Protein AF-A0A485JPN2-F1 (afdb_monomer_lite)

Foldseek 3Di:
DDPPPPDDDPDPCVVPPDVVVCCVVCVVVVVVVVVVVVVVVVVVVVD

pLDDT: mean 71.82, std 17.13, range [43.12, 92.62]

Structure (mmCIF, N/CA/C/O backbone):
data_AF-A0A485JPN2-F1
#
_entry.id   AF-A0A485JPN2-F1
#
loop_
_atom_site.group_PDB
_atom_site.id
_atom_site.type_symbol
_atom_site.label_atom_id
_atom_site.label_alt_id
_atom_site.label_comp_id
_atom_site.label_asym_id
_atom_site.label_entity_id
_atom_site.label_seq_id
_atom_site.pdbx_PDB_ins_code
_atom_site.Cartn_x
_atom_site.Cartn_y
_atom_site.Cartn_z
_atom_site.occupancy
_atom_site.B_iso_or_equiv
_atom_site.auth_seq_id
_atom_site.auth_comp_id
_atom_site.auth_asym_id
_atom_site.auth_atom_id
_atom_site.pdbx_PDB_model_num
ATOM 1 N N . MET A 1 1 ? 50.488 -1.247 -6.520 1.00 44.12 1 MET A N 1
ATOM 2 C CA . MET A 1 1 ? 49.733 -1.307 -5.247 1.00 44.12 1 MET A CA 1
ATOM 3 C C . MET A 1 1 ? 48.863 -0.062 -5.188 1.00 44.12 1 MET A C 1
ATOM 5 O O . MET A 1 1 ? 49.416 1.017 -5.152 1.00 44.12 1 MET A O 1
ATOM 9 N N . GLY A 1 2 ? 47.544 -0.077 -5.342 1.00 50.28 2 GLY A N 1
ATOM 10 C CA . GLY A 1 2 ? 46.566 -1.073 -4.912 1.00 50.28 2 GLY A CA 1
ATOM 11 C C . GLY A 1 2 ? 45.583 -0.390 -3.955 1.00 50.28 2 GLY A C 1
ATOM 12 O O . GLY A 1 2 ? 45.502 -0.783 -2.803 1.00 50.28 2 GLY A O 1
ATOM 13 N N . PHE A 1 3 ? 44.901 0.670 -4.408 1.00 49.09 3 PHE A N 1
ATOM 14 C CA . PHE A 1 3 ? 43.831 1.323 -3.648 1.00 49.09 3 PHE A CA 1
ATOM 15 C C . PHE A 1 3 ? 42.490 0.853 -4.216 1.00 49.09 3 PHE A C 1
ATOM 17 O O . PHE A 1 3 ? 41.843 1.508 -5.027 1.00 49.09 3 PHE A O 1
ATOM 24 N N . THR A 1 4 ? 42.115 -0.366 -3.837 1.00 54.88 4 THR A N 1
ATOM 25 C CA . THR A 1 4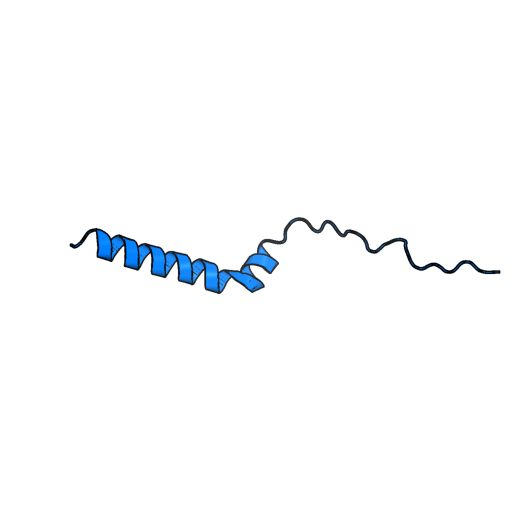 ? 40.780 -0.923 -4.052 1.00 54.88 4 THR A CA 1
ATOM 26 C C . THR A 1 4 ? 39.844 -0.390 -2.970 1.00 54.88 4 THR A C 1
ATOM 28 O O . THR A 1 4 ? 39.409 -1.136 -2.097 1.00 54.88 4 THR A O 1
ATOM 31 N N . THR A 1 5 ? 39.526 0.902 -2.984 1.00 51.38 5 THR A N 1
ATOM 32 C CA . THR A 1 5 ? 38.369 1.394 -2.231 1.00 51.38 5 THR A CA 1
ATOM 33 C C . THR A 1 5 ? 37.156 1.350 -3.147 1.00 51.38 5 THR A C 1
ATOM 35 O O . THR A 1 5 ? 36.931 2.205 -4.001 1.00 51.38 5 THR A O 1
ATOM 38 N N . ARG A 1 6 ? 36.386 0.271 -2.980 1.00 52.41 6 ARG A N 1
ATOM 39 C CA . ARG A 1 6 ? 35.044 0.047 -3.527 1.00 52.41 6 ARG A CA 1
ATOM 40 C C . ARG A 1 6 ? 34.059 1.105 -3.012 1.00 52.41 6 ARG A C 1
ATOM 42 O O . ARG A 1 6 ? 33.173 0.788 -2.230 1.00 52.41 6 ARG A O 1
ATOM 49 N N . VAL A 1 7 ? 34.204 2.356 -3.432 1.00 54.50 7 VAL A N 1
ATOM 50 C CA . VAL A 1 7 ? 33.228 3.414 -3.132 1.00 54.50 7 VAL A CA 1
ATOM 51 C C . VAL A 1 7 ? 32.997 4.257 -4.380 1.00 54.50 7 VAL A C 1
ATOM 53 O O . VAL A 1 7 ? 33.166 5.471 -4.405 1.00 54.50 7 VAL A O 1
ATOM 56 N N . LYS A 1 8 ? 32.662 3.592 -5.482 1.00 43.12 8 LYS A N 1
ATOM 57 C CA . LYS A 1 8 ? 32.114 4.263 -6.655 1.00 43.12 8 LYS A CA 1
ATOM 58 C C . LYS A 1 8 ? 31.112 3.313 -7.284 1.00 43.12 8 LYS A C 1
ATOM 60 O O . LYS A 1 8 ? 31.478 2.209 -7.673 1.00 43.12 8 LYS A O 1
ATOM 65 N N . SER A 1 9 ? 29.863 3.760 -7.314 1.00 49.69 9 SER A N 1
ATOM 66 C CA . SER A 1 9 ? 28.700 3.047 -7.840 1.00 49.69 9 SER A CA 1
ATOM 67 C C . SER A 1 9 ? 27.980 2.098 -6.871 1.00 49.69 9 SER A C 1
ATOM 69 O O . SER A 1 9 ? 27.517 1.040 -7.280 1.00 49.69 9 SER A O 1
ATOM 71 N N . GLU A 1 10 ? 27.666 2.553 -5.654 1.00 45.91 10 GLU A N 1
ATOM 72 C CA . GLU A 1 10 ? 26.231 2.545 -5.329 1.00 45.91 10 GLU A CA 1
ATOM 73 C C . GLU A 1 10 ? 25.593 3.579 -6.261 1.00 45.91 10 GLU A C 1
ATOM 75 O O . GLU A 1 10 ? 25.362 4.734 -5.912 1.00 45.91 10 GLU A O 1
ATOM 80 N N . ALA A 1 11 ? 25.402 3.190 -7.522 1.00 52.03 11 ALA A N 1
ATOM 81 C CA . ALA A 1 11 ? 24.366 3.796 -8.319 1.00 52.03 11 ALA A CA 1
ATOM 82 C C . ALA A 1 11 ? 23.119 3.576 -7.447 1.00 52.03 11 ALA A C 1
ATOM 84 O O . ALA A 1 11 ? 22.638 2.461 -7.323 1.00 52.03 11 ALA A O 1
ATOM 85 N N . SER A 1 12 ? 22.546 4.569 -6.770 1.00 49.53 12 SER A N 1
ATOM 86 C CA . SER A 1 12 ? 21.956 5.740 -7.415 1.00 49.53 12 SER A CA 1
ATOM 87 C C . SER A 1 12 ? 21.454 5.412 -8.826 1.00 49.53 12 SER A C 1
ATOM 89 O O . SER A 1 12 ? 21.466 6.238 -9.732 1.00 49.53 12 SER A O 1
ATOM 91 N N . GLU A 1 13 ? 20.964 4.183 -9.012 1.00 53.47 13 GLU A N 1
ATOM 92 C CA . GLU A 1 13 ? 19.825 3.912 -9.847 1.00 53.47 13 GLU A CA 1
ATOM 93 C C . GLU A 1 13 ? 18.724 4.746 -9.197 1.00 53.47 13 GLU A C 1
ATOM 95 O O . GLU A 1 13 ? 17.978 4.294 -8.330 1.00 53.47 13 GLU A O 1
ATOM 100 N N . LYS A 1 14 ? 18.664 6.028 -9.573 1.00 60.84 14 LYS A N 1
ATOM 101 C CA . LYS A 1 14 ? 17.447 6.824 -9.495 1.00 60.84 14 LYS A CA 1
ATOM 102 C C . LYS A 1 14 ? 16.468 6.157 -10.456 1.00 60.84 14 LYS A C 1
ATOM 104 O O . LYS A 1 14 ? 16.130 6.712 -11.498 1.00 60.84 14 LYS A O 1
ATOM 109 N N . LYS A 1 15 ? 16.088 4.911 -10.159 1.00 64.81 15 LYS A N 1
ATOM 110 C CA . LYS A 1 15 ? 14.992 4.236 -10.816 1.00 64.81 15 LYS A CA 1
ATOM 111 C C . LYS A 1 15 ? 13.827 5.182 -10.571 1.00 64.81 15 LYS A C 1
ATOM 113 O O . LYS A 1 15 ? 13.606 5.541 -9.407 1.00 64.81 15 LYS A O 1
ATOM 118 N N . PRO A 1 16 ? 13.161 5.682 -11.624 1.00 74.69 16 PRO A N 1
ATOM 119 C CA . PRO A 1 16 ? 11.988 6.514 -11.425 1.00 74.69 16 PRO A CA 1
ATOM 120 C C . PRO A 1 16 ? 11.075 5.792 -10.438 1.00 74.69 16 PRO A C 1
ATOM 122 O O . PRO A 1 16 ? 10.998 4.559 -10.473 1.00 74.69 16 PRO A O 1
ATOM 125 N N . PHE A 1 17 ? 10.480 6.550 -9.512 1.00 77.38 17 PHE A N 1
ATOM 126 C CA . PHE A 1 17 ? 9.633 6.004 -8.456 1.00 77.38 17 PHE A CA 1
ATOM 127 C C . PHE A 1 17 ? 8.691 4.968 -9.064 1.00 77.38 17 PHE A C 1
ATOM 129 O O . PHE A 1 17 ? 7.862 5.281 -9.920 1.00 77.38 17 PHE A O 1
ATOM 136 N N . ASN A 1 18 ? 8.912 3.706 -8.705 1.00 78.88 18 ASN A N 1
ATOM 137 C CA . ASN A 1 18 ? 8.272 2.615 -9.407 1.00 78.88 18 ASN A CA 1
ATOM 138 C C . ASN A 1 18 ? 6.900 2.393 -8.776 1.00 78.88 18 ASN A C 1
ATOM 140 O O . ASN A 1 18 ? 6.790 1.731 -7.744 1.00 78.88 18 ASN A O 1
ATOM 144 N N . PHE A 1 19 ? 5.861 2.958 -9.395 1.00 83.12 19 PHE A N 1
ATOM 145 C CA . PHE A 1 19 ? 4.476 2.813 -8.945 1.00 83.12 19 PHE A CA 1
ATOM 146 C C . PHE A 1 19 ? 4.061 1.347 -8.799 1.00 83.12 19 PHE A C 1
ATOM 148 O O . PHE A 1 19 ? 3.316 1.033 -7.878 1.00 83.12 19 PHE A O 1
ATOM 155 N N . ALA A 1 20 ? 4.596 0.443 -9.628 1.00 84.38 20 ALA A N 1
ATOM 156 C CA . ALA A 1 20 ? 4.342 -0.989 -9.493 1.00 84.38 20 ALA A CA 1
ATOM 157 C C . ALA A 1 20 ? 4.905 -1.544 -8.175 1.00 84.38 20 ALA A C 1
ATOM 159 O O . ALA A 1 20 ? 4.232 -2.294 -7.480 1.00 84.38 20 ALA A O 1
ATOM 160 N N . LEU A 1 21 ? 6.110 -1.117 -7.791 1.00 84.38 21 LEU A N 1
ATOM 161 C CA . LEU A 1 21 ? 6.763 -1.547 -6.552 1.00 84.38 21 LEU A CA 1
ATOM 162 C C . LEU A 1 21 ? 6.120 -0.896 -5.316 1.00 84.38 21 LEU A C 1
ATOM 164 O O . LEU A 1 21 ? 6.046 -1.507 -4.253 1.00 84.38 21 LEU A O 1
ATOM 168 N N . PHE A 1 22 ? 5.600 0.326 -5.463 1.00 85.50 22 PHE A N 1
ATOM 169 C CA . PHE A 1 22 ? 4.785 0.980 -4.442 1.00 85.50 22 PHE A CA 1
ATOM 170 C C . PHE A 1 22 ? 3.443 0.260 -4.234 1.00 85.50 22 PHE A C 1
ATOM 172 O O . PHE A 1 22 ? 3.072 0.011 -3.091 1.00 85.50 22 PHE A O 1
ATOM 179 N N . TRP A 1 23 ? 2.742 -0.126 -5.306 1.00 84.25 23 TRP A N 1
ATOM 180 C CA . TRP A 1 23 ? 1.492 -0.891 -5.209 1.00 84.25 23 TRP A CA 1
ATOM 181 C C . TRP A 1 23 ? 1.717 -2.301 -4.647 1.00 84.25 23 TRP A C 1
ATOM 183 O O . TRP A 1 23 ? 0.916 -2.762 -3.841 1.00 84.25 23 TRP A O 1
ATOM 193 N N . ASP A 1 24 ? 2.832 -2.949 -4.993 1.00 86.19 24 ASP A N 1
ATOM 194 C CA . ASP A 1 24 ? 3.219 -4.258 -4.448 1.00 86.19 24 ASP A CA 1
ATOM 195 C C . ASP A 1 24 ? 3.475 -4.203 -2.932 1.00 86.19 24 ASP A C 1
ATOM 197 O O . ASP A 1 24 ? 3.004 -5.050 -2.176 1.00 86.19 24 ASP A O 1
ATOM 201 N N . LYS A 1 25 ? 4.163 -3.155 -2.457 1.00 85.19 25 LYS A N 1
ATOM 202 C CA . LYS A 1 25 ? 4.478 -2.987 -1.028 1.00 85.19 25 LYS A CA 1
ATOM 203 C C . LYS A 1 25 ? 3.347 -2.378 -0.198 1.00 85.19 25 LYS A C 1
ATOM 205 O O . LYS A 1 25 ? 3.195 -2.740 0.966 1.00 85.19 25 LYS A O 1
ATOM 210 N N . TYR A 1 26 ? 2.583 -1.442 -0.757 1.00 88.69 26 TYR A N 1
ATOM 211 C CA . TYR A 1 26 ? 1.660 -0.581 -0.004 1.00 88.69 26 TYR A CA 1
ATOM 212 C C . TYR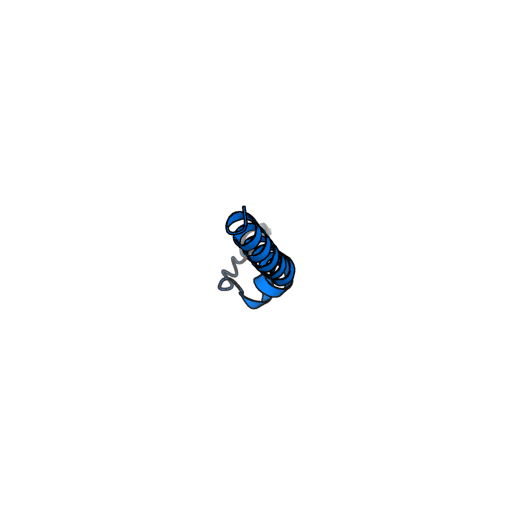 A 1 26 ? 0.243 -0.511 -0.588 1.00 88.69 26 TYR A C 1
ATOM 214 O O . TYR A 1 26 ? -0.641 0.067 0.045 1.00 88.69 26 TYR A O 1
ATOM 222 N N . GLY A 1 27 ? -0.014 -1.104 -1.758 1.00 88.88 27 GLY A N 1
ATOM 223 C CA . GLY A 1 27 ? -1.303 -1.007 -2.452 1.00 88.88 27 GLY A CA 1
ATOM 224 C C . GLY A 1 27 ? -2.469 -1.539 -1.621 1.00 88.88 27 GLY A C 1
ATOM 225 O O . GLY A 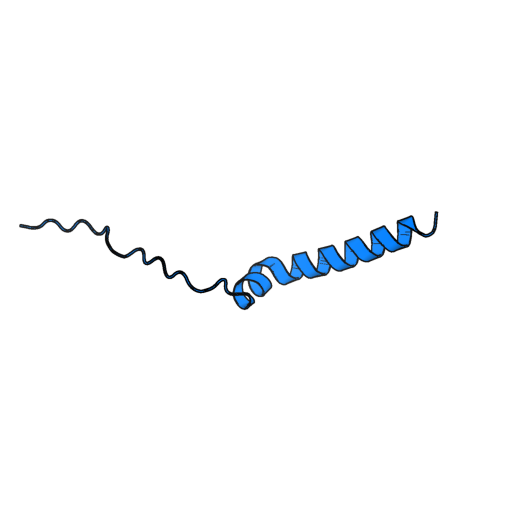1 27 ? -3.513 -0.896 -1.541 1.00 88.88 27 GLY A O 1
ATOM 226 N N . THR A 1 28 ? -2.273 -2.647 -0.903 1.00 88.38 28 THR A N 1
ATOM 227 C CA . THR A 1 28 ? -3.300 -3.214 -0.014 1.00 88.38 28 THR A CA 1
ATOM 228 C C . THR A 1 28 ? -3.674 -2.260 1.122 1.00 88.38 28 THR A C 1
ATOM 230 O O . THR A 1 28 ? -4.856 -2.056 1.395 1.00 88.38 28 THR A O 1
ATOM 233 N N . PHE A 1 29 ? -2.686 -1.623 1.758 1.00 89.94 29 PHE A N 1
ATOM 234 C CA . PHE A 1 29 ? -2.926 -0.641 2.819 1.00 89.94 29 PHE A CA 1
ATOM 235 C C . PHE A 1 29 ? -3.606 0.620 2.288 1.00 89.94 29 PHE A C 1
ATOM 237 O O . PHE A 1 29 ? -4.480 1.171 2.954 1.00 89.94 29 PHE A O 1
ATOM 244 N N . PHE A 1 30 ? -3.244 1.054 1.080 1.00 89.12 30 PHE A N 1
ATOM 245 C CA . PHE A 1 30 ? -3.853 2.210 0.432 1.00 89.12 30 PHE A CA 1
ATOM 246 C C . PHE A 1 30 ? -5.340 1.973 0.129 1.00 89.12 30 PHE A C 1
ATOM 248 O O . PHE A 1 30 ? -6.180 2.809 0.462 1.00 89.12 30 PHE A O 1
ATOM 255 N N . ILE A 1 31 ? -5.688 0.802 -0.414 1.00 91.38 31 ILE A N 1
ATOM 256 C CA . ILE A 1 31 ? -7.085 0.417 -0.673 1.00 91.38 31 ILE A CA 1
ATOM 257 C C . ILE A 1 31 ? -7.866 0.293 0.641 1.00 91.38 31 ILE A C 1
ATOM 259 O O . ILE A 1 31 ? -8.980 0.807 0.748 1.00 91.38 31 ILE A O 1
ATOM 263 N N . LEU A 1 32 ? -7.274 -0.325 1.667 1.00 91.88 32 LEU A N 1
ATOM 264 C CA . LEU A 1 32 ? -7.900 -0.443 2.982 1.00 91.88 32 LEU A CA 1
ATOM 265 C C . LEU A 1 32 ? -8.174 0.934 3.605 1.00 91.88 32 LEU A C 1
ATOM 267 O O . LEU A 1 32 ? -9.267 1.163 4.117 1.00 91.88 32 LEU A O 1
ATOM 271 N N . ALA A 1 33 ? -7.222 1.867 3.518 1.00 91.81 33 ALA A N 1
ATOM 272 C CA . ALA A 1 33 ? -7.385 3.229 4.018 1.00 91.81 33 ALA A CA 1
ATOM 273 C C . ALA A 1 33 ? -8.529 3.971 3.311 1.00 91.81 33 ALA A C 1
ATOM 275 O O . ALA A 1 33 ? -9.293 4.667 3.976 1.00 91.81 33 ALA A O 1
ATOM 276 N N . ILE A 1 34 ? -8.698 3.782 1.997 1.00 92.38 34 ILE A N 1
ATOM 277 C CA . ILE A 1 34 ? -9.821 4.355 1.240 1.00 92.38 34 ILE A CA 1
ATOM 278 C C . ILE A 1 34 ? -11.155 3.773 1.725 1.00 92.38 34 ILE A C 1
ATOM 280 O O . ILE A 1 34 ? -12.084 4.530 2.000 1.00 92.38 34 ILE A O 1
ATOM 284 N N . ILE A 1 35 ? -11.252 2.449 1.886 1.00 92.62 35 ILE A N 1
ATOM 285 C CA . ILE A 1 35 ? -12.478 1.790 2.370 1.00 92.62 35 ILE A CA 1
ATOM 286 C C . ILE A 1 35 ? -12.829 2.269 3.786 1.00 92.62 35 ILE A C 1
ATOM 288 O O . ILE A 1 35 ? -13.976 2.626 4.055 1.00 92.62 35 ILE A O 1
ATOM 292 N N . VAL A 1 36 ? -11.840 2.332 4.682 1.00 91.56 36 VAL A N 1
ATOM 293 C CA . VAL A 1 36 ? -12.017 2.837 6.051 1.00 91.56 36 VAL A CA 1
ATOM 294 C C . VAL A 1 36 ? -12.430 4.307 6.040 1.00 91.56 36 VAL A C 1
ATOM 296 O O . VAL A 1 36 ? -13.358 4.677 6.755 1.00 91.56 36 VAL A O 1
ATOM 299 N N . ALA A 1 37 ? -11.806 5.146 5.212 1.00 89.88 37 ALA A N 1
ATOM 300 C CA . ALA A 1 37 ? -12.155 6.558 5.096 1.00 89.88 37 ALA A CA 1
ATOM 301 C C . ALA A 1 37 ? -13.594 6.758 4.600 1.00 89.88 37 ALA A C 1
ATOM 303 O O . ALA A 1 37 ? -14.308 7.600 5.142 1.00 89.88 37 ALA A O 1
ATOM 304 N N . ILE A 1 38 ? -14.048 5.961 3.627 1.00 89.75 38 ILE A N 1
ATOM 305 C CA . ILE A 1 38 ? -15.433 5.994 3.137 1.00 89.75 38 ILE A CA 1
ATOM 306 C C . ILE A 1 38 ? -16.402 5.541 4.233 1.00 89.75 38 ILE A C 1
ATOM 308 O O . ILE A 1 38 ? -17.394 6.222 4.476 1.00 89.75 38 ILE A O 1
ATOM 312 N N . LEU A 1 39 ? -16.108 4.450 4.949 1.00 84.25 39 LEU A N 1
ATOM 313 C CA . LEU A 1 39 ? -16.948 3.976 6.056 1.00 84.25 39 LEU A CA 1
ATOM 314 C C . LEU A 1 39 ? -17.040 4.992 7.199 1.00 84.25 39 LEU A C 1
ATOM 316 O O . LEU A 1 39 ? -18.130 5.254 7.707 1.00 84.25 39 LEU A O 1
ATOM 320 N N . VAL A 1 40 ? -15.918 5.597 7.590 1.00 82.31 40 VAL A N 1
ATOM 321 C CA . VAL A 1 40 ? -15.884 6.650 8.614 1.00 82.31 40 VAL A CA 1
ATOM 322 C C . VAL A 1 40 ? -16.650 7.882 8.135 1.00 82.31 40 VAL A C 1
ATOM 324 O O . VAL A 1 40 ? -17.459 8.425 8.887 1.00 82.31 40 VAL A O 1
ATOM 327 N N . ARG A 1 41 ? -16.469 8.293 6.874 1.00 80.50 41 ARG A N 1
ATOM 328 C CA . ARG A 1 41 ? -17.189 9.434 6.297 1.00 80.50 41 ARG A CA 1
ATOM 329 C C . ARG A 1 41 ? -18.694 9.185 6.225 1.00 80.50 41 ARG A C 1
ATOM 331 O O . ARG A 1 41 ? -19.459 10.071 6.593 1.00 80.50 41 ARG A O 1
ATOM 338 N N . CYS A 1 42 ? -19.119 7.993 5.811 1.00 64.19 42 CYS A N 1
ATOM 339 C CA . CYS A 1 42 ? -20.526 7.595 5.807 1.00 64.19 42 CYS A CA 1
ATOM 340 C C . CYS A 1 42 ? -21.116 7.568 7.220 1.00 64.19 42 CYS A C 1
ATOM 342 O O . CYS A 1 42 ? -22.237 8.029 7.408 1.00 64.19 42 CYS A O 1
ATOM 344 N N . ARG A 1 43 ? -20.363 7.100 8.223 1.00 61.06 43 ARG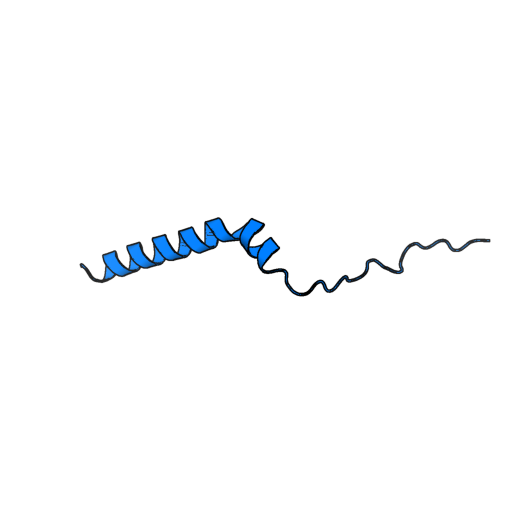 A N 1
ATOM 345 C CA . ARG A 1 43 ? -20.82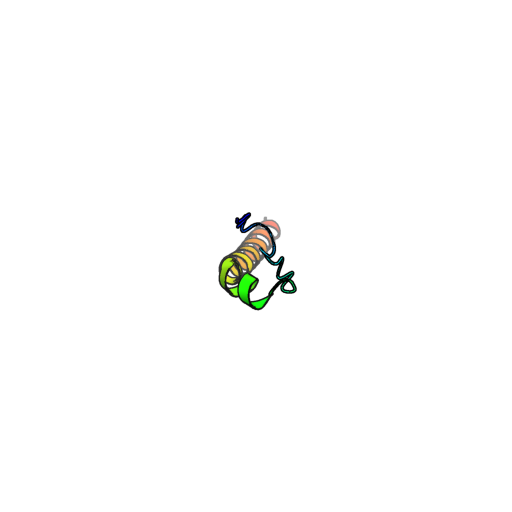7 7.079 9.618 1.00 61.06 43 ARG A CA 1
ATOM 346 C C . ARG A 1 43 ? -20.953 8.481 10.229 1.00 61.06 43 ARG A C 1
ATOM 348 O O . ARG A 1 43 ? -21.821 8.688 11.067 1.00 61.06 43 ARG A O 1
ATOM 355 N N . GLN A 1 44 ? -20.131 9.442 9.804 1.00 60.22 44 GLN A N 1
ATOM 356 C CA . GLN A 1 44 ? -20.199 10.834 10.270 1.00 60.22 44 GLN A CA 1
ATOM 357 C C . GLN A 1 44 ? -21.378 11.624 9.668 1.00 60.22 44 GLN A C 1
ATOM 359 O O . GLN A 1 44 ? -21.738 12.660 10.206 1.00 60.22 44 GLN A O 1
ATOM 364 N N . ASN A 1 45 ? -21.963 11.159 8.558 1.00 56.53 45 ASN A N 1
ATOM 365 C CA . ASN A 1 45 ? -23.088 11.812 7.87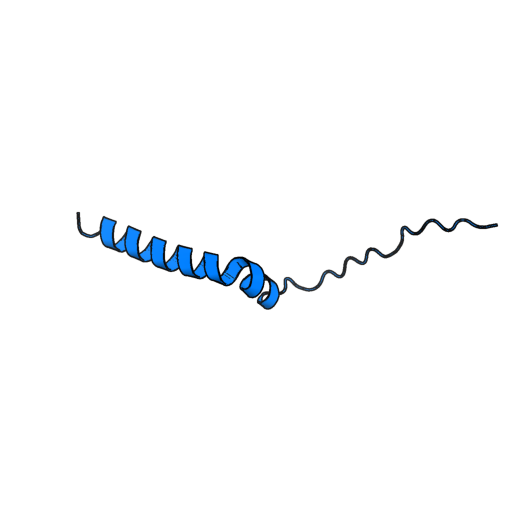2 1.00 56.53 45 ASN A CA 1
ATOM 366 C C . ASN A 1 45 ? -24.466 11.231 8.261 1.00 56.53 45 ASN A C 1
ATOM 368 O O . ASN A 1 45 ? -25.470 11.573 7.645 1.00 56.53 45 ASN A O 1
ATOM 372 N N . ILE A 1 46 ? -24.500 10.294 9.214 1.00 58.56 46 ILE A N 1
ATOM 373 C CA . ILE A 1 46 ? -25.705 9.567 9.651 1.00 58.56 46 ILE A CA 1
ATOM 374 C C . ILE A 1 46 ? -26.051 9.823 11.132 1.00 58.56 46 ILE A C 1
ATOM 376 O O . ILE A 1 46 ? -27.079 9.341 11.601 1.00 58.56 46 ILE A O 1
ATOM 380 N N . PHE A 1 47 ? -25.216 10.595 11.840 1.00 51.59 47 PHE A N 1
ATOM 381 C CA . PHE A 1 47 ? -25.448 11.105 13.196 1.00 51.59 47 PHE A CA 1
ATOM 382 C C . PHE A 1 47 ? -25.729 12.606 13.175 1.00 51.59 47 PHE A C 1
ATOM 384 O O . PHE A 1 47 ? -25.084 13.299 12.355 1.00 51.59 47 PHE A O 1
#

Sequence (47 aa):
MGFTTRVKSEASEKKPFNFALFWDKYGTFFILAIIVAILVRCRQNIF

Radius of gyration: 22.27 Å; chains: 1; bounding box: 75×16×25 Å

Organism: Escherichia coli (NCBI:txid562)

Secondary structure (DSSP, 8-state):
-------S----------HHHHHHHHHHHHHHHHHHHHHHHHHHT--